Protein AF-A0A3D1LEN6-F1 (afdb_monomer_lite)

Secondary structure (DSSP, 8-state):
-HHHHHHHHHHHHHHHHHHHHHHHHHSPPPSB-TTT--BPPPPPPP-HHHHHTTHHHHHHHHHHHHT-TTTT-

Sequence (73 aa):
MQKKKTMLTVLLLGAFLFGFAVWGAIKPADAQSQSERRSLAQFPAFSVKGFWDGKWTGDFESYTLDQFPLREQ

Radius of gyration: 16.71 Å; chains: 1; bounding box: 44×23×43 Å

pLDDT: mean 85.94, std 6.82, range [59.59, 96.62]

Foldseek 3Di:
DVVVVVVVVVVVVVVVVVVQVVCLVPDAQDQAQPVVRDGAQDQDDDDPVCVVVVNNVVSRVSNSVRSGPPPND

Structure (mmCIF, N/CA/C/O backbone):
data_AF-A0A3D1LEN6-F1
#
_entry.id   AF-A0A3D1LEN6-F1
#
loop_
_atom_site.group_PDB
_atom_site.id
_atom_site.type_symbol
_atom_site.label_atom_id
_atom_site.label_alt_id
_atom_site.label_comp_id
_atom_site.label_asym_id
_atom_site.label_entity_id
_atom_site.label_seq_id
_atom_site.pdbx_PDB_ins_code
_atom_site.Cartn_x
_atom_site.Cartn_y
_atom_site.Cartn_z
_atom_site.occupancy
_atom_site.B_iso_or_equiv
_atom_site.auth_seq_id
_atom_site.auth_comp_id
_atom_site.auth_asym_id
_atom_site.auth_atom_id
_atom_site.pdbx_PDB_model_num
ATOM 1 N N . MET A 1 1 ? -27.217 8.708 20.841 1.00 59.59 1 MET A N 1
ATOM 2 C CA . MET A 1 1 ? -25.754 8.806 21.093 1.00 59.59 1 MET A CA 1
ATOM 3 C C . MET A 1 1 ? -24.938 7.705 20.413 1.00 59.59 1 MET A C 1
ATOM 5 O O . MET A 1 1 ? -23.895 8.035 19.867 1.00 59.59 1 MET A O 1
ATOM 9 N N . GLN A 1 2 ? -25.395 6.445 20.377 1.00 70.31 2 GLN A N 1
ATOM 10 C CA . GLN A 1 2 ? -24.641 5.323 19.784 1.00 70.31 2 GLN A CA 1
ATOM 11 C C . GLN A 1 2 ? -24.268 5.524 18.300 1.00 70.31 2 GLN A C 1
ATOM 13 O O . GLN A 1 2 ? -23.100 5.424 17.955 1.00 70.31 2 GLN A O 1
ATOM 18 N N . LYS A 1 3 ? -25.210 5.954 17.443 1.00 77.19 3 LYS A N 1
ATOM 19 C CA . LYS A 1 3 ? -24.949 6.180 16.002 1.00 77.19 3 LYS A CA 1
ATOM 20 C C . LYS A 1 3 ? -23.822 7.187 15.712 1.00 77.19 3 LYS A C 1
ATOM 22 O O . LYS A 1 3 ? -23.058 6.992 14.776 1.00 77.19 3 LYS A O 1
ATOM 27 N N . LYS A 1 4 ? -23.693 8.245 16.526 1.00 84.94 4 LYS A N 1
ATOM 28 C CA . LYS A 1 4 ? -22.619 9.247 16.383 1.00 84.94 4 LYS A CA 1
ATOM 29 C C . LYS A 1 4 ? -21.253 8.661 16.752 1.00 84.94 4 LYS A C 1
ATOM 31 O O . LYS A 1 4 ? -20.278 8.942 16.070 1.00 84.94 4 LYS A O 1
ATOM 36 N N . LYS A 1 5 ? -21.203 7.821 17.795 1.00 86.44 5 LYS A N 1
ATOM 37 C CA . LYS A 1 5 ? -19.987 7.103 18.203 1.00 86.44 5 LYS A CA 1
ATOM 38 C C . LYS A 1 5 ? -19.559 6.100 17.131 1.00 86.44 5 LYS A C 1
ATOM 40 O O . LYS A 1 5 ? -18.411 6.137 16.723 1.00 86.44 5 LYS A O 1
ATOM 45 N N . THR A 1 6 ? -20.488 5.300 16.604 1.00 89.69 6 THR A N 1
ATOM 46 C CA . THR A 1 6 ? -20.211 4.374 15.494 1.00 89.69 6 THR A CA 1
ATOM 47 C C . THR A 1 6 ? -19.691 5.109 14.261 1.00 89.69 6 THR A C 1
ATOM 49 O O . THR A 1 6 ? -18.688 4.700 13.691 1.00 89.69 6 THR A O 1
ATOM 52 N N . MET A 1 7 ? -20.322 6.222 13.875 1.00 93.69 7 MET A N 1
ATOM 53 C CA . MET A 1 7 ? -19.871 7.010 12.726 1.00 93.69 7 MET A CA 1
ATOM 54 C C . MET A 1 7 ? -18.473 7.600 12.942 1.00 93.69 7 MET A C 1
ATOM 56 O O . MET A 1 7 ? -17.650 7.552 12.036 1.00 93.69 7 MET A O 1
ATOM 60 N N . LEU A 1 8 ? -18.176 8.089 14.150 1.00 94.81 8 LEU A N 1
ATOM 61 C CA . LEU A 1 8 ? -16.838 8.560 14.502 1.00 94.81 8 LEU A CA 1
ATOM 62 C C . LEU A 1 8 ? -15.803 7.429 14.427 1.00 94.81 8 LEU A C 1
ATOM 64 O O . LEU A 1 8 ? -14.737 7.625 13.857 1.00 94.81 8 LEU A O 1
ATOM 68 N N . THR A 1 9 ? -16.118 6.242 14.948 1.00 93.94 9 THR A N 1
ATOM 69 C CA . THR A 1 9 ? -15.230 5.073 14.872 1.00 93.94 9 THR A CA 1
ATOM 70 C C . THR A 1 9 ? -14.953 4.664 13.426 1.00 93.94 9 THR A C 1
ATOM 72 O O . THR A 1 9 ? -13.802 4.419 13.081 1.00 93.94 9 THR A O 1
ATOM 75 N N . VAL A 1 10 ? -15.978 4.637 12.568 1.00 95.69 10 VAL A N 1
ATOM 76 C CA . VAL A 1 10 ? -15.814 4.317 11.140 1.00 95.69 10 VAL A CA 1
ATOM 77 C C . VAL A 1 10 ? -14.957 5.369 10.436 1.00 95.69 10 VAL A C 1
ATOM 79 O O . VAL A 1 10 ? -14.080 5.008 9.659 1.00 95.69 10 VAL A O 1
ATOM 82 N N . LEU A 1 11 ? -15.157 6.656 10.734 1.00 96.50 11 LEU A N 1
ATOM 83 C CA . LEU A 1 11 ? -14.338 7.732 10.171 1.00 96.50 11 LEU A CA 1
ATOM 84 C C . LEU A 1 11 ? -12.878 7.639 10.611 1.00 96.50 11 LEU A C 1
ATOM 86 O O . LEU A 1 11 ? -11.991 7.788 9.779 1.00 96.50 11 LEU A O 1
ATOM 90 N N . LEU A 1 12 ? -12.622 7.367 11.891 1.00 96.62 12 LEU A N 1
ATOM 91 C CA . LEU A 1 12 ? -11.263 7.201 12.405 1.00 96.62 12 LEU A CA 1
ATOM 92 C C . LEU A 1 12 ? -10.569 5.994 11.771 1.00 96.62 12 LEU A C 1
ATOM 94 O O . LEU A 1 12 ? -9.427 6.113 11.339 1.00 96.62 12 LEU A O 1
ATOM 98 N N . LEU A 1 13 ? -11.267 4.860 11.657 1.00 96.12 13 LEU A N 1
ATOM 99 C CA . LEU A 1 13 ? -10.740 3.678 10.977 1.00 96.12 13 LEU A CA 1
ATOM 100 C C . LEU A 1 13 ? -10.460 3.965 9.497 1.00 96.12 13 LEU A C 1
ATOM 102 O O . LEU A 1 13 ? -9.393 3.624 8.996 1.00 96.12 13 LEU A O 1
ATOM 106 N N . GLY A 1 14 ? -11.389 4.627 8.806 1.00 95.88 14 GLY A N 1
ATOM 107 C CA . GLY A 1 14 ? -11.222 5.011 7.407 1.00 95.88 14 GLY A CA 1
ATOM 108 C C . GLY A 1 14 ? -10.035 5.950 7.204 1.00 95.88 14 GLY A C 1
ATOM 109 O O . GLY A 1 14 ? -9.215 5.707 6.327 1.00 95.88 14 GLY A O 1
ATOM 110 N N . ALA A 1 15 ? -9.896 6.976 8.047 1.00 96.06 15 ALA A N 1
ATOM 111 C CA . ALA A 1 15 ? -8.768 7.904 8.009 1.00 96.06 15 ALA A CA 1
ATOM 112 C C . ALA A 1 15 ? -7.433 7.201 8.294 1.00 96.06 15 ALA A C 1
ATOM 114 O O . ALA A 1 15 ? -6.439 7.489 7.635 1.00 96.06 15 ALA A O 1
ATOM 115 N N . PHE A 1 16 ? -7.421 6.254 9.235 1.00 94.06 16 PHE A N 1
ATOM 116 C CA . PHE A 1 16 ? -6.251 5.438 9.541 1.00 94.06 16 PHE A CA 1
ATOM 117 C C . PHE A 1 16 ? -5.822 4.605 8.327 1.00 94.06 16 PHE A C 1
ATOM 119 O O . PHE A 1 16 ? -4.696 4.748 7.858 1.00 94.06 16 PHE A O 1
ATOM 126 N N . LEU A 1 17 ? -6.731 3.809 7.754 1.00 93.69 17 LEU A N 1
ATOM 127 C CA . LEU A 1 17 ? -6.448 2.992 6.567 1.00 93.69 17 LEU A CA 1
ATOM 128 C C . LEU A 1 17 ? -6.037 3.851 5.362 1.00 93.69 17 LEU A C 1
ATOM 130 O O . LEU A 1 17 ? -5.089 3.517 4.654 1.00 93.69 17 LEU A O 1
ATOM 134 N N . PHE A 1 18 ? -6.715 4.981 5.154 1.00 92.88 18 PHE A N 1
ATOM 135 C CA . PHE A 1 18 ? -6.394 5.916 4.080 1.00 92.88 18 PHE A CA 1
ATOM 136 C C . PHE A 1 18 ? -5.008 6.544 4.259 1.00 92.88 18 PHE A C 1
ATOM 138 O O . PHE A 1 18 ? -4.268 6.661 3.287 1.00 92.88 18 PHE A O 1
ATOM 145 N N . GLY A 1 19 ? -4.621 6.888 5.490 1.00 93.25 19 GLY A N 1
ATOM 146 C CA . GLY A 1 19 ? -3.282 7.388 5.797 1.00 93.25 19 GLY A CA 1
ATOM 147 C C . GLY A 1 19 ? -2.188 6.401 5.384 1.00 93.25 19 GLY A C 1
ATOM 148 O O . GLY A 1 19 ? -1.238 6.794 4.709 1.00 93.25 19 GLY A O 1
ATOM 149 N N . PHE A 1 20 ? -2.355 5.114 5.704 1.00 90.00 20 PHE A N 1
ATOM 150 C CA . PHE A 1 20 ? -1.423 4.065 5.267 1.00 90.00 20 PHE A CA 1
ATOM 151 C C . PHE A 1 20 ? -1.424 3.866 3.750 1.00 90.00 20 PHE A C 1
ATOM 153 O O . PHE A 1 20 ? -0.358 3.702 3.161 1.00 90.00 20 PHE A O 1
ATOM 160 N N . ALA A 1 21 ? -2.589 3.932 3.103 1.00 87.94 21 ALA A N 1
ATOM 161 C CA . ALA A 1 21 ? -2.683 3.823 1.649 1.00 87.94 21 ALA A CA 1
ATOM 162 C C . ALA A 1 21 ? -1.952 4.975 0.936 1.00 87.94 21 ALA A C 1
ATOM 164 O O . ALA A 1 21 ? -1.176 4.740 0.012 1.00 87.94 21 ALA A O 1
ATOM 165 N N . VAL A 1 22 ? -2.151 6.217 1.392 1.00 90.00 22 VAL A N 1
ATOM 166 C CA . VAL A 1 22 ? -1.469 7.401 0.845 1.00 90.00 22 VAL A CA 1
ATOM 167 C C . VAL A 1 22 ? 0.033 7.331 1.097 1.00 90.00 22 VAL A C 1
ATOM 169 O O . VAL A 1 22 ? 0.816 7.618 0.194 1.00 90.00 22 VAL A O 1
ATOM 172 N N . TRP A 1 23 ? 0.452 6.905 2.290 1.00 88.81 23 TRP A N 1
ATOM 173 C CA . TRP A 1 23 ? 1.868 6.714 2.590 1.00 88.81 23 TRP A CA 1
ATOM 174 C C . TRP A 1 23 ? 2.493 5.683 1.642 1.00 88.81 23 TRP A C 1
ATOM 176 O O . TRP A 1 23 ? 3.496 5.983 0.997 1.00 88.81 23 TRP A O 1
ATOM 186 N N . GLY A 1 24 ? 1.872 4.512 1.480 1.00 86.31 24 GLY A N 1
ATOM 187 C CA . GLY A 1 24 ? 2.356 3.478 0.562 1.00 86.31 24 GLY A CA 1
ATOM 188 C C . GLY A 1 24 ? 2.420 3.939 -0.898 1.00 86.31 24 GLY A C 1
ATOM 189 O O . GLY A 1 24 ? 3.314 3.525 -1.626 1.00 86.31 24 GLY A O 1
ATOM 190 N N . ALA A 1 25 ? 1.517 4.830 -1.321 1.00 83.62 25 ALA A N 1
ATOM 191 C CA . ALA A 1 25 ? 1.497 5.365 -2.682 1.00 83.62 25 ALA A CA 1
ATOM 192 C C . ALA A 1 25 ? 2.569 6.439 -2.952 1.00 83.62 25 ALA A C 1
ATOM 194 O O . ALA A 1 25 ? 3.043 6.550 -4.080 1.00 83.62 25 ALA A O 1
ATOM 195 N N . ILE A 1 26 ? 2.929 7.250 -1.949 1.00 86.19 26 ILE A N 1
ATOM 196 C CA . ILE A 1 26 ? 3.914 8.341 -2.095 1.00 86.19 26 ILE A CA 1
ATOM 197 C C . ILE A 1 26 ? 5.344 7.847 -1.846 1.00 86.19 26 ILE A C 1
ATOM 199 O O . ILE A 1 26 ? 6.299 8.392 -2.404 1.00 86.19 26 ILE A O 1
ATOM 203 N N . LYS A 1 27 ? 5.514 6.834 -0.991 1.00 83.06 27 LYS A N 1
ATOM 204 C CA . LYS A 1 27 ? 6.827 6.285 -0.655 1.00 83.06 27 LYS A CA 1
ATOM 205 C C . LYS A 1 27 ? 7.486 5.672 -1.905 1.00 83.06 27 LYS A C 1
ATOM 207 O O . LYS A 1 27 ? 6.847 4.881 -2.596 1.00 83.06 27 LYS A O 1
ATOM 212 N N . PRO A 1 28 ? 8.766 5.981 -2.188 1.00 78.62 28 PRO A N 1
ATOM 213 C CA . PRO A 1 28 ? 9.497 5.291 -3.244 1.00 78.62 28 PRO A CA 1
ATOM 214 C C . PRO A 1 28 ? 9.655 3.806 -2.900 1.00 78.62 28 PRO A C 1
ATOM 216 O O . PRO A 1 28 ? 9.838 3.438 -1.736 1.00 78.62 28 PRO A O 1
ATOM 219 N N . ALA A 1 29 ? 9.591 2.954 -3.921 1.00 81.06 29 ALA A N 1
ATOM 220 C CA . ALA A 1 29 ? 9.785 1.525 -3.739 1.00 81.06 29 ALA A CA 1
ATOM 221 C C . ALA A 1 29 ? 11.211 1.243 -3.234 1.00 81.06 29 ALA A C 1
ATOM 223 O O . ALA A 1 29 ? 12.192 1.642 -3.863 1.00 81.06 29 ALA A O 1
ATOM 224 N N . ASP A 1 30 ? 11.326 0.551 -2.104 1.00 80.94 30 ASP A N 1
ATOM 225 C CA . ASP A 1 30 ? 12.610 0.089 -1.590 1.00 80.94 30 ASP A CA 1
ATOM 226 C C . ASP A 1 30 ? 13.130 -1.034 -2.485 1.00 80.94 30 ASP A C 1
ATOM 228 O O . ASP A 1 30 ? 12.374 -1.909 -2.912 1.00 80.94 30 ASP A O 1
ATOM 232 N N . ALA A 1 31 ? 14.429 -1.024 -2.773 1.00 77.56 31 ALA A N 1
ATOM 233 C CA . ALA A 1 31 ? 15.053 -2.029 -3.631 1.00 77.56 31 ALA A CA 1
ATOM 234 C C . ALA A 1 31 ? 15.375 -3.336 -2.884 1.00 77.56 31 ALA A C 1
ATOM 236 O O . ALA A 1 31 ? 15.414 -4.413 -3.489 1.00 77.56 31 ALA A O 1
ATOM 237 N N . GLN A 1 32 ? 15.645 -3.246 -1.578 1.00 79.38 32 GLN A N 1
ATOM 238 C CA . GLN A 1 32 ? 16.095 -4.364 -0.750 1.00 79.38 32 GLN A CA 1
ATOM 239 C C . GLN A 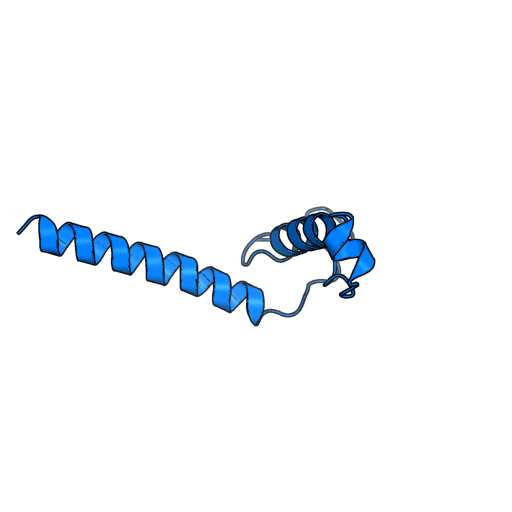1 32 ? 15.506 -4.278 0.657 1.00 79.38 32 GLN A C 1
ATOM 241 O O . GLN A 1 32 ? 15.475 -3.205 1.255 1.00 79.38 32 GLN A O 1
ATOM 246 N N . SER A 1 33 ? 15.099 -5.430 1.180 1.00 77.50 33 SER A N 1
ATOM 247 C CA . SER A 1 33 ? 14.770 -5.628 2.587 1.00 77.50 33 SER A CA 1
ATOM 248 C C . SER A 1 33 ? 16.066 -5.776 3.382 1.00 77.50 33 SER A C 1
ATOM 250 O O . SER A 1 33 ? 16.905 -6.624 3.058 1.00 77.50 33 SER A O 1
ATOM 252 N N . GLN A 1 34 ? 16.244 -4.949 4.412 1.00 76.25 34 GLN A N 1
ATOM 253 C CA . GLN A 1 34 ? 17.421 -5.010 5.286 1.00 76.25 34 GLN A CA 1
ATOM 254 C C . GLN A 1 34 ? 17.307 -6.179 6.270 1.00 76.25 34 GLN A C 1
ATOM 256 O O . GLN A 1 34 ? 18.310 -6.820 6.591 1.00 76.25 34 GLN A O 1
ATOM 261 N N . SER A 1 35 ? 16.083 -6.479 6.711 1.00 75.00 35 SER A N 1
ATOM 262 C CA . SER A 1 35 ? 15.786 -7.576 7.632 1.00 75.00 35 SER A CA 1
ATOM 263 C C . SER A 1 35 ? 15.916 -8.951 6.964 1.00 75.00 35 SER A C 1
ATOM 265 O O . SER A 1 35 ? 16.589 -9.836 7.495 1.00 75.00 35 SER A O 1
ATOM 267 N N . GLU A 1 36 ? 15.345 -9.121 5.769 1.00 77.31 36 GLU A N 1
ATOM 268 C CA . GLU A 1 36 ? 15.322 -10.403 5.051 1.00 77.31 36 GLU A CA 1
ATOM 269 C C . GLU A 1 36 ? 16.505 -10.585 4.077 1.00 77.31 36 GLU A C 1
ATOM 271 O O . GLU A 1 36 ? 16.694 -11.677 3.539 1.00 77.31 36 GLU A O 1
ATOM 276 N N . ARG A 1 37 ? 17.320 -9.542 3.832 1.00 84.06 37 ARG A N 1
ATOM 277 C CA . ARG A 1 37 ? 18.428 -9.526 2.845 1.00 84.06 37 ARG A CA 1
ATOM 278 C C . ARG A 1 37 ? 17.996 -9.979 1.444 1.00 84.06 37 ARG A C 1
ATOM 280 O O . ARG A 1 37 ? 18.731 -10.677 0.741 1.00 84.06 37 ARG A O 1
ATOM 287 N N . ARG A 1 38 ? 16.791 -9.581 1.034 1.00 82.50 38 ARG A N 1
ATOM 288 C CA . ARG A 1 38 ? 16.171 -9.954 -0.244 1.00 82.50 38 ARG A CA 1
ATOM 289 C C . ARG A 1 38 ? 15.838 -8.709 -1.062 1.00 82.50 38 ARG A C 1
ATOM 291 O O . ARG A 1 38 ? 15.490 -7.671 -0.508 1.00 82.50 38 ARG A O 1
ATOM 298 N N . SER A 1 39 ? 15.910 -8.818 -2.389 1.00 82.19 39 SER A N 1
ATOM 299 C CA . SER A 1 39 ? 15.365 -7.784 -3.274 1.00 82.19 39 SER A CA 1
ATOM 300 C C . SER A 1 39 ? 13.834 -7.773 -3.211 1.00 82.19 39 SER A C 1
ATOM 302 O O . SER A 1 39 ? 13.195 -8.812 -3.400 1.00 82.19 39 SER A O 1
ATOM 304 N N . LEU A 1 40 ? 13.273 -6.600 -2.922 1.00 84.62 40 LEU A N 1
ATOM 305 C CA . LEU A 1 40 ? 11.833 -6.378 -2.815 1.00 84.62 40 LEU A CA 1
ATOM 306 C C . LEU A 1 40 ? 11.216 -6.219 -4.203 1.00 84.62 40 LEU A C 1
ATOM 308 O O . LEU A 1 40 ? 11.837 -5.665 -5.120 1.00 84.62 40 LEU A O 1
ATOM 312 N N . ALA A 1 41 ? 9.974 -6.678 -4.345 1.00 84.56 41 ALA A N 1
ATOM 313 C CA . ALA A 1 41 ? 9.211 -6.481 -5.563 1.00 84.56 41 ALA A CA 1
ATOM 314 C C . ALA A 1 41 ? 9.120 -4.984 -5.908 1.00 84.56 41 ALA A C 1
ATOM 316 O O . ALA A 1 41 ? 8.927 -4.123 -5.045 1.00 84.56 41 ALA A O 1
ATOM 317 N N . GLN A 1 42 ? 9.294 -4.688 -7.196 1.00 86.88 42 GLN A N 1
ATOM 318 C CA . GLN A 1 42 ? 9.169 -3.353 -7.777 1.00 86.88 42 GLN A CA 1
ATOM 319 C C . GLN A 1 42 ? 7.825 -3.219 -8.482 1.00 86.88 42 GLN A C 1
ATOM 321 O O . GLN A 1 42 ? 7.159 -4.220 -8.753 1.00 86.88 42 GLN A O 1
ATOM 326 N N . PHE A 1 43 ? 7.432 -1.982 -8.786 1.00 84.44 43 PHE A N 1
ATOM 327 C CA . PHE A 1 43 ? 6.157 -1.730 -9.441 1.00 84.44 43 PHE A CA 1
ATOM 328 C C . PHE A 1 43 ? 6.095 -2.485 -10.783 1.00 84.44 43 PHE A C 1
ATOM 330 O O . PHE A 1 43 ? 6.940 -2.245 -11.655 1.00 84.44 43 PHE A O 1
ATOM 337 N N . PRO A 1 44 ? 5.139 -3.415 -10.966 1.00 85.00 44 PRO A N 1
ATOM 338 C CA . PRO A 1 44 ? 5.100 -4.246 -12.158 1.00 85.00 44 PRO A CA 1
ATOM 339 C C . PRO A 1 44 ? 4.728 -3.413 -13.384 1.00 85.00 44 PRO A C 1
ATOM 341 O O . PRO A 1 44 ? 3.783 -2.620 -13.360 1.00 85.00 44 PRO A O 1
ATOM 344 N N . ALA A 1 45 ? 5.433 -3.636 -14.495 1.00 85.88 45 ALA A N 1
ATOM 345 C CA . ALA A 1 45 ? 5.092 -3.012 -15.766 1.00 85.88 45 ALA A CA 1
ATOM 346 C C . ALA A 1 45 ? 3.658 -3.394 -16.167 1.00 85.88 45 ALA A C 1
ATOM 348 O O . ALA A 1 45 ? 3.316 -4.576 -16.278 1.00 85.88 45 ALA A O 1
ATOM 349 N N . PHE A 1 46 ? 2.809 -2.388 -16.376 1.00 84.94 46 PHE A N 1
ATOM 350 C CA . PHE A 1 46 ? 1.426 -2.622 -16.765 1.00 84.94 46 PHE A CA 1
ATOM 351 C C . PHE A 1 46 ? 1.370 -3.271 -18.151 1.00 84.94 46 PHE A C 1
ATOM 353 O O . PHE A 1 46 ? 1.918 -2.748 -19.120 1.00 84.94 46 PHE A O 1
ATOM 360 N N . SER A 1 47 ? 0.694 -4.416 -18.249 1.00 86.88 47 SER A N 1
ATOM 361 C CA . SER A 1 47 ? 0.457 -5.094 -19.522 1.00 86.88 47 SER A CA 1
ATOM 362 C C . SER A 1 47 ? -0.986 -5.575 -19.596 1.00 86.88 47 SER A C 1
ATOM 364 O O . SER A 1 47 ? -1.472 -6.247 -18.691 1.00 86.88 47 SER A O 1
ATOM 366 N N . VAL A 1 48 ? -1.677 -5.254 -20.693 1.00 86.56 48 VAL A N 1
ATOM 367 C CA . VAL A 1 48 ? -3.093 -5.623 -20.885 1.00 86.56 48 VAL A CA 1
ATOM 368 C C . VAL A 1 48 ? -3.262 -7.144 -20.910 1.00 86.56 48 VAL A C 1
ATOM 370 O O . VAL A 1 48 ? -4.181 -7.679 -20.297 1.00 86.56 48 VAL A O 1
ATOM 373 N N . LYS A 1 49 ? -2.322 -7.850 -21.552 1.00 87.56 49 LYS A N 1
ATOM 374 C CA . LYS A 1 49 ? -2.285 -9.315 -21.564 1.00 87.56 49 LYS A CA 1
ATOM 375 C C . LYS A 1 49 ? -2.063 -9.885 -20.159 1.00 87.56 49 LYS A C 1
ATOM 377 O O . LYS A 1 49 ? -2.812 -10.751 -19.735 1.00 87.56 49 LYS A O 1
ATOM 382 N N . GLY A 1 50 ? -1.085 -9.366 -19.413 1.00 84.12 50 GLY A N 1
ATOM 383 C CA . GLY A 1 50 ? -0.805 -9.827 -18.051 1.00 84.12 50 GLY A CA 1
ATOM 384 C C . GLY A 1 50 ? -1.905 -9.481 -17.048 1.00 84.12 50 GLY A C 1
ATOM 385 O O . GLY A 1 50 ? -2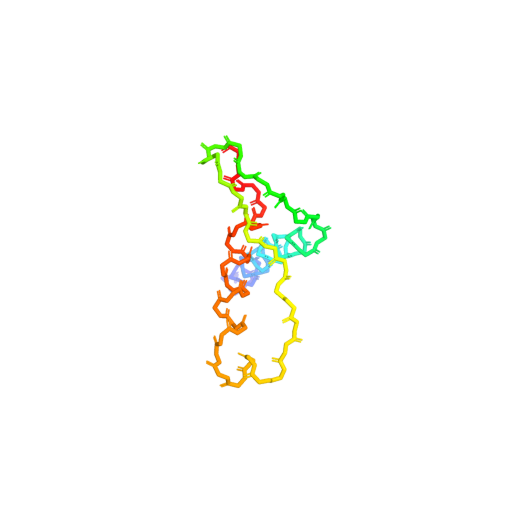.077 -10.206 -16.075 1.00 84.12 50 GLY A O 1
ATOM 386 N N . PHE A 1 51 ? -2.661 -8.407 -17.282 1.00 87.56 51 PHE A N 1
ATOM 387 C CA . PHE A 1 51 ? -3.861 -8.084 -16.514 1.00 87.56 51 PHE A CA 1
ATOM 388 C C . PHE A 1 51 ? -4.968 -9.115 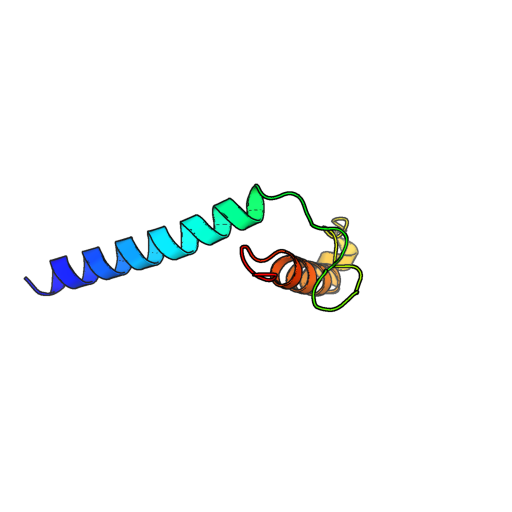-16.756 1.00 87.56 51 PHE A C 1
ATOM 390 O O . PHE A 1 51 ? -5.553 -9.614 -15.801 1.00 87.56 51 PHE A O 1
ATOM 397 N N . TRP A 1 52 ? -5.206 -9.484 -18.018 1.00 90.56 52 TRP A N 1
ATOM 398 C CA . TRP A 1 52 ? -6.213 -10.486 -18.380 1.00 90.56 52 TRP A CA 1
ATOM 399 C C . TRP A 1 52 ? -5.839 -11.902 -17.921 1.00 90.56 52 TRP A C 1
ATOM 401 O O . TRP A 1 52 ? -6.692 -12.645 -17.449 1.00 90.56 52 TRP A O 1
ATOM 411 N N . ASP A 1 53 ? -4.550 -12.242 -17.997 1.00 88.88 53 ASP A N 1
ATOM 412 C CA . ASP A 1 53 ? -4.001 -13.523 -17.539 1.00 88.88 53 ASP A CA 1
ATOM 413 C C . ASP A 1 53 ? -3.838 -13.585 -15.999 1.00 88.88 53 ASP A C 1
ATOM 415 O O . ASP A 1 53 ? -3.392 -14.599 -15.468 1.00 88.88 53 ASP A O 1
ATOM 419 N N . GLY A 1 54 ? -4.139 -12.506 -15.260 1.00 86.38 54 GLY A N 1
ATOM 420 C CA . GLY A 1 54 ? -4.007 -12.437 -13.794 1.00 86.38 54 GLY A CA 1
ATOM 421 C C . GLY A 1 54 ? -2.564 -12.389 -13.267 1.00 86.38 54 GLY A C 1
ATOM 422 O O . GLY A 1 54 ? -2.330 -12.332 -12.059 1.00 86.38 54 GLY A O 1
ATOM 423 N N . LYS A 1 55 ? -1.564 -12.372 -14.153 1.00 88.69 55 LYS A N 1
ATOM 424 C CA . LYS A 1 55 ? -0.151 -12.247 -13.772 1.00 88.69 55 LYS A CA 1
ATOM 425 C C . LYS A 1 55 ? 0.149 -10.882 -13.152 1.00 88.69 55 LYS A C 1
ATOM 427 O O . LYS A 1 55 ? 0.829 -10.803 -12.134 1.00 88.69 55 LYS A O 1
ATOM 432 N N . TRP A 1 56 ? -0.370 -9.811 -13.752 1.00 90.56 56 TRP A N 1
ATOM 433 C CA . TRP A 1 56 ? -0.110 -8.451 -13.276 1.00 90.56 56 TRP A CA 1
ATOM 434 C C . TRP A 1 56 ? -0.689 -8.222 -11.877 1.00 90.56 56 TRP A C 1
ATOM 436 O O . TRP A 1 56 ? -0.051 -7.569 -11.060 1.00 90.56 56 TRP A O 1
ATOM 446 N N . THR A 1 57 ? -1.857 -8.796 -11.570 1.00 89.06 57 THR A N 1
ATOM 447 C CA . THR A 1 57 ? -2.477 -8.669 -10.244 1.00 89.06 57 THR A CA 1
ATOM 448 C C . THR A 1 57 ? -1.663 -9.367 -9.159 1.00 89.06 57 THR A C 1
ATOM 450 O O . THR A 1 57 ? -1.503 -8.797 -8.087 1.00 89.06 57 THR A O 1
ATOM 453 N N . GLY A 1 58 ? -1.093 -10.546 -9.441 1.00 89.44 58 GLY A N 1
ATOM 454 C CA . GLY A 1 58 ? -0.227 -11.247 -8.484 1.00 89.44 58 GLY A CA 1
ATOM 455 C C . GLY A 1 58 ? 1.112 -10.537 -8.254 1.00 89.44 58 GLY A C 1
ATOM 456 O O . GLY A 1 58 ? 1.571 -10.412 -7.115 1.00 89.44 58 GLY A O 1
ATOM 457 N N .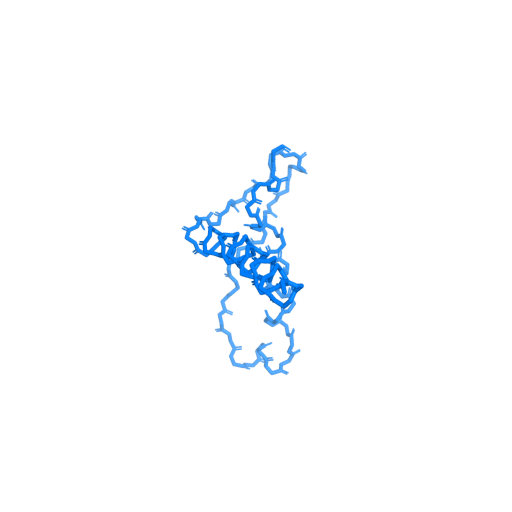 ASP A 1 59 ? 1.717 -10.010 -9.324 1.00 88.12 59 ASP A N 1
ATOM 458 C CA . ASP A 1 59 ? 2.942 -9.208 -9.221 1.00 88.12 59 ASP A CA 1
ATOM 459 C C . ASP A 1 59 ? 2.671 -7.893 -8.453 1.00 88.12 59 ASP A C 1
ATOM 461 O O . ASP A 1 59 ? 3.495 -7.454 -7.648 1.00 88.12 59 ASP A O 1
ATOM 465 N N . PHE A 1 60 ? 1.494 -7.286 -8.650 1.00 88.62 60 PHE A N 1
ATOM 466 C CA . PHE A 1 60 ? 1.063 -6.080 -7.940 1.00 88.62 60 PHE A CA 1
ATOM 467 C C . PHE A 1 60 ? 0.785 -6.345 -6.458 1.00 88.62 60 PHE A C 1
ATOM 469 O O . PHE A 1 60 ? 1.227 -5.570 -5.615 1.00 88.62 60 PHE A O 1
ATOM 476 N N . GLU A 1 61 ? 0.114 -7.446 -6.117 1.00 89.50 61 GLU A N 1
ATOM 477 C CA . GLU A 1 61 ? -0.112 -7.841 -4.723 1.00 89.50 61 GLU A CA 1
ATOM 478 C C . GLU A 1 61 ? 1.221 -8.030 -3.990 1.00 89.50 61 GLU A C 1
ATOM 480 O O . GLU A 1 61 ? 1.448 -7.414 -2.946 1.00 89.50 61 GLU A O 1
ATOM 485 N N . SER A 1 62 ? 2.145 -8.780 -4.599 1.00 88.75 62 SER A N 1
ATOM 486 C CA . SER A 1 62 ? 3.495 -8.989 -4.061 1.00 88.75 62 SER A CA 1
ATOM 487 C C . SER A 1 62 ? 4.227 -7.663 -3.834 1.00 88.75 62 SER A C 1
ATOM 489 O O . SER A 1 62 ? 4.802 -7.451 -2.770 1.00 88.75 62 SER A O 1
ATOM 491 N N . TYR A 1 63 ? 4.143 -6.734 -4.793 1.00 88.38 63 TYR A N 1
ATOM 492 C CA . TYR A 1 63 ? 4.677 -5.378 -4.656 1.00 88.38 63 TYR A CA 1
ATOM 493 C C . TYR A 1 63 ? 4.060 -4.615 -3.478 1.00 88.38 63 TYR A C 1
ATOM 495 O O . TYR A 1 63 ? 4.784 -4.035 -2.673 1.00 88.38 63 TYR A O 1
ATOM 503 N N . THR A 1 64 ? 2.732 -4.614 -3.344 1.00 87.25 64 THR A N 1
ATOM 504 C CA . THR A 1 64 ? 2.058 -3.863 -2.272 1.00 87.25 64 THR A CA 1
ATOM 505 C C . THR A 1 64 ? 2.374 -4.395 -0.875 1.00 87.25 64 THR A C 1
ATOM 507 O O . THR A 1 64 ? 2.480 -3.603 0.060 1.00 87.25 64 THR A O 1
ATOM 510 N N . LEU A 1 65 ? 2.571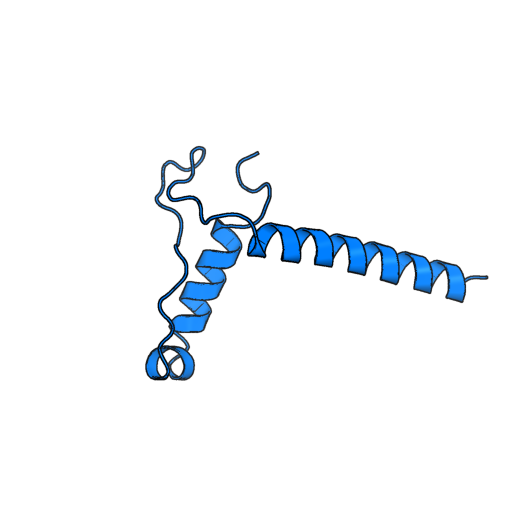 -5.710 -0.731 1.00 87.25 65 LEU A N 1
ATOM 511 C CA . LEU A 1 65 ? 2.997 -6.333 0.524 1.00 87.25 65 LEU A CA 1
ATOM 512 C C . LEU A 1 65 ? 4.461 -6.010 0.848 1.00 87.25 65 LEU A C 1
ATOM 514 O O . LEU A 1 65 ? 4.806 -5.765 2.004 1.00 87.25 65 LEU A O 1
ATOM 518 N N . ASP A 1 66 ? 5.323 -5.986 -0.167 1.00 87.06 66 ASP A N 1
ATOM 519 C CA . ASP A 1 66 ? 6.740 -5.627 -0.047 1.00 87.06 66 ASP A CA 1
ATOM 520 C C . ASP A 1 66 ? 6.957 -4.153 0.289 1.00 87.06 66 ASP A C 1
ATOM 522 O O . ASP A 1 66 ? 7.840 -3.828 1.077 1.00 87.06 66 ASP A O 1
ATOM 526 N N . GLN A 1 67 ? 6.112 -3.265 -0.228 1.00 86.69 67 GLN A N 1
ATOM 527 C CA . GLN A 1 67 ? 6.249 -1.822 -0.041 1.00 86.69 67 GLN A CA 1
ATOM 528 C C . GLN A 1 67 ? 5.342 -1.242 1.049 1.00 86.69 67 GLN A C 1
ATOM 530 O O . GLN A 1 67 ? 5.205 -0.017 1.143 1.00 86.69 67 GLN A O 1
ATOM 535 N N . PHE A 1 68 ? 4.722 -2.088 1.880 1.00 88.06 68 PHE A N 1
ATOM 536 C CA . PHE A 1 68 ? 3.842 -1.607 2.938 1.00 88.06 68 PHE A CA 1
ATOM 537 C C . PHE A 1 68 ? 4.608 -0.689 3.913 1.00 88.06 68 PHE A C 1
ATOM 539 O O . PHE A 1 68 ? 5.697 -1.050 4.379 1.00 88.06 68 PHE A O 1
ATOM 546 N N . PRO A 1 69 ? 4.071 0.503 4.244 1.00 84.44 69 PRO A N 1
ATOM 547 C CA . PRO A 1 69 ? 4.718 1.399 5.192 1.00 84.44 69 PRO A CA 1
ATOM 548 C C . PRO A 1 69 ? 4.974 0.698 6.525 1.00 84.44 69 PRO A C 1
ATOM 550 O O . PRO A 1 69 ? 4.094 0.025 7.051 1.00 84.44 69 PRO A O 1
ATOM 553 N N . LEU A 1 70 ? 6.162 0.913 7.096 1.00 83.75 70 LEU A N 1
ATOM 554 C CA . LEU A 1 70 ? 6.584 0.340 8.380 1.00 83.75 70 LEU A CA 1
ATOM 555 C C . LEU A 1 70 ? 6.842 -1.181 8.385 1.00 83.75 70 LEU A C 1
ATOM 557 O O . LEU A 1 70 ? 6.927 -1.756 9.4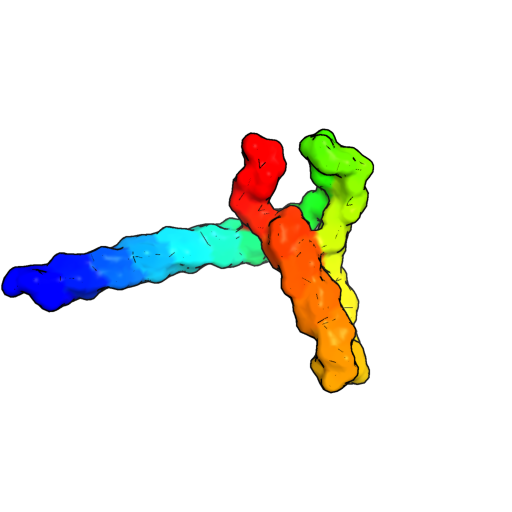65 1.00 83.75 70 LEU A O 1
ATOM 561 N N . ARG A 1 71 ? 7.014 -1.829 7.223 1.00 80.94 71 ARG A N 1
ATOM 562 C CA . ARG A 1 71 ? 7.378 -3.258 7.146 1.00 80.94 71 ARG A CA 1
ATOM 563 C C . ARG A 1 71 ? 8.721 -3.595 7.812 1.00 80.94 71 ARG A C 1
ATOM 565 O O . ARG A 1 71 ? 8.820 -4.618 8.474 1.00 80.94 71 ARG A O 1
ATOM 572 N N . GLU A 1 72 ? 9.739 -2.760 7.609 1.00 75.56 72 GLU A N 1
ATOM 573 C CA . GLU A 1 72 ? 11.132 -3.014 8.033 1.00 75.56 72 GLU A CA 1
ATOM 574 C C . GLU A 1 72 ? 11.484 -2.423 9.415 1.00 75.56 72 GLU A C 1
ATOM 576 O O . GLU A 1 72 ? 12.665 -2.340 9.752 1.00 75.56 72 GLU A O 1
ATOM 581 N N . GLN A 1 73 ? 10.492 -1.940 10.177 1.00 67.12 73 GLN A N 1
ATOM 582 C CA . GLN A 1 73 ? 10.724 -1.398 11.524 1.00 67.12 73 GLN A CA 1
ATOM 583 C C . GLN A 1 73 ? 10.997 -2.484 12.563 1.00 67.12 73 GLN A C 1
ATOM 585 O O . GLN A 1 73 ? 10.349 -3.550 12.490 1.00 67.12 73 GLN A O 1
#